Protein AF-A0A419GV78-F1 (afdb_monomer_lite)

Structure (mmCIF, N/CA/C/O backbone):
data_AF-A0A419GV78-F1
#
_entry.id   AF-A0A419GV78-F1
#
loop_
_atom_site.group_PDB
_atom_site.id
_atom_site.type_symbol
_atom_site.label_atom_id
_atom_site.label_alt_id
_atom_site.label_comp_id
_atom_site.label_asym_id
_atom_site.label_entity_id
_atom_site.label_seq_id
_atom_site.pdbx_PDB_ins_code
_atom_site.Cartn_x
_atom_site.Cartn_y
_atom_site.Cartn_z
_atom_site.occupancy
_atom_site.B_iso_or_equiv
_atom_site.auth_seq_id
_atom_site.auth_comp_id
_atom_site.auth_asym_id
_atom_site.auth_atom_id
_atom_site.pdbx_PDB_model_num
ATOM 1 N N . MET A 1 1 ? 9.282 15.044 -16.869 1.00 64.38 1 MET A N 1
ATOM 2 C CA . MET A 1 1 ? 9.340 14.319 -15.583 1.00 64.38 1 MET A CA 1
ATOM 3 C C . MET A 1 1 ? 10.735 13.743 -15.468 1.00 64.38 1 MET A C 1
ATOM 5 O O . MET A 1 1 ? 11.090 12.909 -16.293 1.00 64.38 1 MET A O 1
ATOM 9 N N . LEU A 1 2 ? 11.533 14.247 -14.530 1.00 70.94 2 LEU A N 1
ATOM 10 C CA . LEU A 1 2 ? 12.855 13.698 -14.242 1.00 70.94 2 LEU A CA 1
ATOM 11 C C . LEU A 1 2 ? 12.689 12.633 -13.154 1.00 70.94 2 LEU A C 1
ATOM 13 O O . LEU A 1 2 ? 12.043 12.892 -12.138 1.00 70.94 2 LEU A O 1
ATOM 17 N N . ILE A 1 3 ? 13.248 11.445 -13.375 1.00 80.31 3 ILE A N 1
ATOM 18 C CA . ILE A 1 3 ? 13.319 10.396 -12.357 1.00 80.31 3 ILE A CA 1
ATOM 19 C C . ILE A 1 3 ? 14.785 10.219 -12.005 1.00 80.31 3 ILE A C 1
ATOM 21 O O . ILE A 1 3 ? 15.597 9.861 -12.859 1.00 80.31 3 ILE A O 1
ATOM 25 N N . LYS A 1 4 ? 15.118 10.448 -10.740 1.00 88.62 4 LYS A N 1
ATOM 26 C CA . LYS A 1 4 ? 16.429 10.128 -10.188 1.00 88.62 4 LYS A CA 1
ATOM 27 C C . LYS A 1 4 ? 16.302 8.888 -9.315 1.00 88.62 4 LYS A C 1
ATOM 29 O O . LYS A 1 4 ? 15.499 8.852 -8.389 1.00 88.62 4 LYS A O 1
ATOM 34 N N . CYS A 1 5 ? 17.113 7.882 -9.607 1.00 90.62 5 CYS A N 1
ATOM 35 C CA . CYS A 1 5 ? 17.213 6.679 -8.792 1.00 90.62 5 CYS A CA 1
ATOM 36 C C . CYS A 1 5 ? 18.242 6.933 -7.679 1.00 90.62 5 CYS A C 1
ATOM 38 O O . CYS A 1 5 ? 19.433 7.080 -7.953 1.00 90.62 5 CYS A O 1
ATOM 40 N N . ASN A 1 6 ? 17.781 7.053 -6.432 1.00 92.06 6 ASN A N 1
ATOM 41 C CA . ASN A 1 6 ? 18.639 7.127 -5.255 1.00 92.06 6 ASN A CA 1
ATOM 42 C C . ASN A 1 6 ? 18.850 5.718 -4.687 1.00 92.06 6 ASN A C 1
ATOM 44 O O . ASN A 1 6 ? 18.042 5.222 -3.900 1.00 92.06 6 ASN A O 1
ATOM 48 N N . SER A 1 7 ? 19.946 5.077 -5.088 1.00 91.31 7 SER A N 1
ATOM 49 C CA . SER A 1 7 ? 20.278 3.715 -4.659 1.00 91.31 7 SER A CA 1
ATOM 50 C C . SER A 1 7 ? 20.664 3.607 -3.183 1.00 91.31 7 SER A C 1
ATOM 52 O O . SER A 1 7 ? 20.438 2.559 -2.591 1.00 91.31 7 SER A O 1
ATOM 54 N N . GLU A 1 8 ? 21.187 4.673 -2.568 1.00 94.12 8 GLU A N 1
ATOM 55 C CA . GLU A 1 8 ? 21.567 4.675 -1.147 1.00 94.12 8 GLU A CA 1
ATOM 56 C C . GLU A 1 8 ? 20.341 4.490 -0.245 1.00 94.12 8 GLU A C 1
ATOM 58 O O . GLU A 1 8 ? 20.359 3.702 0.695 1.00 94.12 8 GLU A O 1
ATOM 63 N N . GLN A 1 9 ? 19.243 5.174 -0.574 1.00 93.31 9 GLN A N 1
ATOM 64 C CA . GLN A 1 9 ? 17.987 5.102 0.181 1.00 93.31 9 GLN A CA 1
ATOM 65 C C . GLN A 1 9 ? 16.951 4.165 -0.458 1.00 93.31 9 GLN A C 1
ATOM 67 O O . GLN A 1 9 ? 15.866 3.982 0.091 1.00 93.31 9 GLN A O 1
ATOM 72 N N . SER A 1 10 ? 17.272 3.569 -1.611 1.00 96.38 10 SER A N 1
ATOM 73 C CA . SER A 1 10 ? 16.363 2.743 -2.417 1.00 96.38 10 SER A CA 1
ATOM 74 C C . SER A 1 10 ? 15.053 3.460 -2.794 1.00 96.38 10 SER A C 1
ATOM 76 O O . SER A 1 10 ? 13.954 2.921 -2.621 1.00 96.38 10 SER A O 1
ATOM 78 N N . LEU A 1 11 ? 15.170 4.697 -3.293 1.00 95.81 11 LEU A N 1
ATOM 79 C CA . LEU A 1 11 ? 14.047 5.583 -3.624 1.00 95.81 11 LEU A CA 1
ATOM 80 C C . LEU A 1 11 ? 14.082 6.054 -5.081 1.00 95.81 11 LEU A C 1
ATOM 82 O O . LEU A 1 11 ? 15.101 6.535 -5.575 1.00 95.81 11 LEU A O 1
ATOM 86 N N . TYR A 1 12 ? 12.928 6.013 -5.743 1.00 94.00 12 TYR A N 1
ATOM 87 C CA . TYR A 1 12 ? 12.660 6.803 -6.938 1.00 94.00 12 TYR A CA 1
ATOM 88 C C . TYR A 1 12 ? 12.307 8.222 -6.502 1.00 94.00 12 TYR A C 1
ATOM 90 O O . TYR A 1 12 ? 11.283 8.425 -5.848 1.00 94.00 12 TYR A O 1
ATOM 98 N N . CYS A 1 13 ? 13.135 9.194 -6.867 1.00 92.81 13 CYS A N 1
ATOM 99 C CA . CYS A 1 13 ? 12.864 10.612 -6.670 1.00 92.81 13 CYS A CA 1
ATOM 100 C C . CYS A 1 13 ? 12.291 11.179 -7.969 1.00 92.81 13 CYS A C 1
ATOM 102 O O . CYS A 1 13 ? 12.979 11.223 -8.991 1.00 92.81 13 CYS A O 1
ATOM 104 N N . VAL A 1 14 ? 11.024 11.574 -7.934 1.00 88.12 14 VAL A N 1
ATOM 105 C CA . VAL A 1 14 ? 10.272 12.037 -9.101 1.00 88.12 14 VAL A CA 1
ATOM 106 C C . VAL A 1 14 ? 10.001 13.518 -8.936 1.00 88.12 14 VAL A C 1
ATOM 108 O O . VAL A 1 14 ? 9.308 13.922 -8.002 1.00 88.12 14 VAL A O 1
ATOM 111 N N . GLU A 1 15 ? 10.542 14.318 -9.845 1.00 86.38 15 GLU A N 1
ATOM 112 C CA . GLU A 1 15 ? 10.365 15.767 -9.841 1.00 86.38 15 GLU A CA 1
ATOM 113 C C . GLU A 1 15 ? 9.278 16.183 -10.837 1.00 86.38 15 GLU A C 1
ATOM 115 O O . GLU A 1 15 ? 9.248 15.751 -12.000 1.00 86.38 15 GLU A O 1
ATOM 120 N N . HIS A 1 16 ? 8.382 17.045 -10.362 1.00 82.69 16 HIS A N 1
ATOM 121 C CA . HIS A 1 16 ? 7.299 17.642 -11.129 1.00 82.69 16 HIS A CA 1
ATOM 122 C C . HIS A 1 16 ? 7.458 19.162 -11.171 1.00 82.69 16 HIS A C 1
ATOM 124 O O . HIS A 1 16 ? 7.680 19.779 -10.134 1.00 82.69 16 HIS A O 1
ATOM 130 N N . GLY A 1 17 ? 7.265 19.762 -12.349 1.00 76.88 17 GLY A N 1
ATOM 131 C CA . GLY A 1 17 ? 7.344 21.213 -12.555 1.00 76.88 17 GLY A CA 1
ATOM 132 C C . GLY A 1 17 ? 8.769 21.749 -12.735 1.00 76.88 17 GLY A C 1
ATOM 133 O O . GLY A 1 17 ? 9.735 20.992 -12.736 1.00 76.88 17 GLY A O 1
ATOM 134 N N . GLU A 1 18 ? 8.882 23.069 -12.900 1.00 73.62 18 GLU A N 1
ATOM 135 C CA . GLU A 1 18 ? 10.149 23.802 -13.030 1.00 73.62 18 GLU A CA 1
ATOM 136 C C . GLU A 1 18 ? 10.159 25.036 -12.107 1.00 73.62 18 GLU A C 1
ATOM 138 O O . GLU A 1 18 ? 9.116 25.608 -11.772 1.00 73.62 18 GLU A O 1
ATOM 143 N N . GLY A 1 19 ? 11.351 25.470 -11.687 1.00 70.81 19 GLY A N 1
ATOM 144 C CA . GLY A 1 19 ? 11.528 26.683 -10.883 1.00 70.81 19 GLY A CA 1
ATOM 145 C C . GLY A 1 19 ? 10.849 26.622 -9.507 1.00 70.81 19 GLY A C 1
ATOM 146 O O . GLY A 1 19 ? 10.876 25.604 -8.823 1.00 70.81 19 GLY A O 1
ATOM 147 N N . ARG A 1 20 ? 10.235 27.731 -9.070 1.00 70.81 20 ARG A N 1
ATOM 148 C CA . ARG A 1 20 ? 9.633 27.865 -7.722 1.00 70.81 20 ARG A CA 1
ATOM 149 C C . ARG A 1 20 ? 8.386 27.000 -7.481 1.00 70.81 20 ARG A C 1
ATOM 151 O O . ARG A 1 20 ? 7.893 26.981 -6.359 1.00 70.81 20 ARG A O 1
ATOM 158 N N . GLN A 1 21 ? 7.861 26.335 -8.509 1.00 73.31 21 GLN A N 1
ATOM 159 C CA . GLN A 1 21 ? 6.700 25.441 -8.407 1.00 73.31 21 GLN A CA 1
ATOM 160 C C . GLN A 1 21 ? 7.093 23.962 -8.479 1.00 73.31 21 GLN A C 1
ATOM 162 O O . GLN A 1 21 ? 6.215 23.101 -8.515 1.00 73.31 21 GLN A O 1
ATOM 167 N N . ALA A 1 22 ? 8.395 23.662 -8.508 1.00 77.44 22 ALA A N 1
ATOM 168 C CA . ALA A 1 22 ? 8.857 22.290 -8.514 1.00 77.44 22 ALA A CA 1
ATOM 169 C C . ALA A 1 22 ? 8.512 21.600 -7.185 1.00 77.44 22 ALA A C 1
ATOM 171 O O . ALA A 1 22 ? 8.794 22.125 -6.106 1.00 77.44 22 ALA A O 1
ATOM 172 N N . TYR A 1 23 ? 7.920 20.412 -7.265 1.00 78.25 23 TYR A N 1
ATOM 173 C CA . TYR A 1 23 ? 7.711 19.537 -6.116 1.00 78.25 23 TYR A CA 1
ATOM 174 C C . TYR A 1 23 ? 8.207 18.129 -6.432 1.00 78.25 23 TYR A C 1
ATOM 176 O O . TYR A 1 23 ? 8.075 17.629 -7.550 1.00 78.25 23 TYR A O 1
ATOM 184 N N . GLY A 1 24 ? 8.809 17.498 -5.429 1.00 84.06 24 GLY A N 1
ATOM 185 C CA . GLY A 1 24 ? 9.327 16.140 -5.515 1.00 84.06 24 GLY A CA 1
ATOM 186 C C . GLY A 1 24 ? 8.417 15.154 -4.794 1.00 84.06 24 GLY A C 1
ATOM 187 O O . GLY A 1 24 ? 7.819 15.480 -3.769 1.00 84.06 24 GLY A O 1
ATOM 188 N N . SER A 1 25 ? 8.340 13.933 -5.307 1.00 87.44 25 SER A N 1
ATOM 189 C CA . SER A 1 25 ? 7.822 12.786 -4.563 1.00 87.44 25 SER A CA 1
ATOM 190 C C . SER A 1 25 ? 8.874 11.686 -4.505 1.00 87.44 25 SER A C 1
ATOM 192 O O . SER A 1 25 ? 9.677 11.534 -5.427 1.00 87.44 25 SER A O 1
ATOM 194 N N . CYS A 1 26 ? 8.876 10.930 -3.409 1.00 92.94 26 CYS A N 1
ATOM 195 C CA . CYS A 1 26 ? 9.773 9.799 -3.218 1.00 92.94 26 CYS A CA 1
ATOM 196 C C . CYS A 1 26 ? 8.955 8.514 -3.123 1.00 92.94 26 CYS A C 1
ATOM 198 O O . CYS A 1 26 ? 7.978 8.451 -2.374 1.00 92.94 26 CYS A O 1
ATOM 200 N N . LEU A 1 27 ? 9.367 7.485 -3.859 1.00 94.19 27 LEU A N 1
ATOM 201 C CA . LEU A 1 27 ? 8.719 6.179 -3.858 1.00 94.19 27 LEU A CA 1
ATOM 202 C C . LEU A 1 27 ? 9.764 5.079 -3.673 1.00 94.19 27 LEU A C 1
ATOM 204 O O . LEU A 1 27 ? 10.688 4.968 -4.471 1.00 94.19 27 LEU A O 1
ATOM 208 N N . GLY A 1 28 ? 9.613 4.248 -2.641 1.00 96.75 28 GLY A N 1
ATOM 209 C CA . GLY A 1 28 ? 10.527 3.129 -2.403 1.00 96.75 28 GLY A CA 1
ATOM 210 C C . GLY A 1 28 ? 10.500 2.106 -3.533 1.00 96.75 28 GLY A C 1
ATOM 211 O O . GLY A 1 28 ? 9.418 1.720 -3.979 1.00 96.75 28 GLY A O 1
ATOM 212 N N . TYR A 1 29 ? 11.677 1.641 -3.957 1.00 97.00 29 TYR A N 1
ATOM 213 C CA . TYR A 1 29 ? 11.826 0.668 -5.044 1.00 97.00 29 TYR A CA 1
ATOM 214 C C . TYR A 1 29 ? 10.990 -0.594 -4.801 1.00 97.00 29 TYR A C 1
ATOM 216 O O . TYR A 1 29 ? 10.147 -0.971 -5.615 1.00 97.00 29 TYR A O 1
ATOM 224 N N . GLU A 1 30 ? 11.162 -1.189 -3.622 1.00 96.81 30 GLU A N 1
ATOM 225 C CA . GLU A 1 30 ? 10.448 -2.394 -3.198 1.00 96.81 30 GLU A CA 1
ATOM 226 C C . GLU A 1 30 ? 8.937 -2.185 -3.104 1.00 96.81 30 GLU A C 1
ATOM 228 O O . GLU A 1 30 ? 8.153 -3.057 -3.477 1.00 96.81 30 GLU A O 1
ATOM 233 N N . TYR A 1 31 ? 8.508 -1.024 -2.607 1.00 95.44 31 TYR A N 1
ATOM 234 C CA . TYR A 1 31 ? 7.087 -0.717 -2.499 1.00 95.44 31 TYR A CA 1
ATOM 235 C C . TYR A 1 31 ? 6.455 -0.546 -3.887 1.00 95.44 31 TYR A C 1
ATOM 237 O O . TYR A 1 31 ? 5.402 -1.128 -4.140 1.00 95.44 31 TYR A O 1
ATOM 245 N N . ALA A 1 32 ? 7.120 0.160 -4.809 1.00 97.00 32 ALA A N 1
ATOM 246 C CA . ALA A 1 32 ? 6.674 0.294 -6.196 1.00 97.00 32 ALA A CA 1
ATOM 247 C C . ALA A 1 32 ? 6.517 -1.078 -6.868 1.00 97.00 32 ALA A C 1
ATOM 249 O O . ALA A 1 32 ? 5.456 -1.379 -7.416 1.00 97.00 32 ALA A O 1
ATOM 250 N N . PHE A 1 33 ? 7.530 -1.940 -6.757 1.00 97.94 33 PHE A N 1
ATOM 251 C CA . PHE A 1 33 ? 7.498 -3.285 -7.326 1.00 97.94 33 PHE A CA 1
ATOM 252 C C . PHE A 1 33 ? 6.369 -4.143 -6.743 1.00 97.94 33 PHE A C 1
ATOM 254 O O . PHE A 1 33 ? 5.572 -4.711 -7.492 1.00 97.94 33 PHE A O 1
ATOM 261 N N . LYS A 1 34 ? 6.250 -4.209 -5.408 1.00 97.31 34 LYS A N 1
ATOM 262 C CA . LYS A 1 34 ? 5.194 -4.982 -4.727 1.00 97.31 34 LYS A CA 1
ATOM 263 C C . LYS A 1 34 ? 3.803 -4.502 -5.128 1.00 97.31 34 LYS A C 1
ATOM 265 O O . LYS A 1 34 ? 2.933 -5.325 -5.418 1.00 97.31 34 LYS A O 1
ATOM 270 N N . ARG A 1 35 ? 3.615 -3.183 -5.199 1.00 97.50 35 ARG A N 1
ATOM 271 C CA . ARG A 1 35 ? 2.360 -2.553 -5.608 1.00 97.50 35 ARG A CA 1
ATOM 272 C C . ARG A 1 35 ? 2.003 -2.875 -7.057 1.00 97.50 35 ARG A C 1
ATOM 274 O O . ARG A 1 35 ? 0.904 -3.365 -7.306 1.00 97.50 35 ARG A O 1
ATOM 281 N N . ALA A 1 36 ? 2.925 -2.670 -8.000 1.00 98.12 36 ALA A N 1
ATOM 282 C CA . ALA A 1 36 ? 2.704 -3.017 -9.405 1.00 98.12 36 ALA A CA 1
ATOM 283 C C . ALA A 1 36 ? 2.427 -4.513 -9.580 1.00 98.12 36 ALA A C 1
ATOM 285 O O . ALA A 1 36 ? 1.477 -4.882 -10.262 1.00 98.12 36 ALA A O 1
ATOM 286 N N . ARG A 1 37 ? 3.181 -5.388 -8.910 1.00 98.38 37 ARG A N 1
ATOM 287 C CA . ARG A 1 37 ? 2.943 -6.834 -8.958 1.00 98.38 37 ARG A CA 1
ATOM 288 C C . ARG A 1 37 ? 1.532 -7.202 -8.504 1.00 98.38 37 ARG A C 1
ATOM 290 O O . ARG A 1 37 ? 0.876 -7.983 -9.188 1.00 98.38 37 ARG A O 1
ATOM 297 N N . ALA A 1 38 ? 1.056 -6.641 -7.394 1.00 97.94 38 ALA A N 1
ATOM 298 C CA . ALA A 1 38 ? -0.288 -6.918 -6.896 1.00 97.94 38 ALA A CA 1
ATOM 299 C C . ALA A 1 38 ? -1.379 -6.431 -7.869 1.00 97.94 38 ALA A C 1
ATOM 301 O O . ALA A 1 38 ? -2.348 -7.149 -8.121 1.00 97.94 38 ALA A O 1
ATOM 302 N N . VAL A 1 39 ? -1.199 -5.250 -8.471 1.00 98.31 39 VAL A N 1
ATOM 303 C CA . VAL A 1 39 ? -2.119 -4.715 -9.490 1.00 98.31 39 VAL A CA 1
ATOM 304 C C . VAL A 1 39 ? -2.103 -5.567 -10.761 1.00 98.31 39 VAL A C 1
ATOM 306 O O . VAL A 1 39 ? -3.170 -5.888 -11.282 1.00 98.31 39 VAL A O 1
ATOM 309 N N . ALA A 1 40 ? -0.927 -5.985 -11.235 1.00 98.12 40 ALA A N 1
ATOM 310 C CA . ALA A 1 40 ? -0.788 -6.851 -12.404 1.00 98.12 40 ALA A CA 1
ATOM 311 C C . ALA A 1 40 ? -1.481 -8.202 -12.190 1.00 98.12 40 ALA A C 1
ATOM 313 O O . ALA A 1 40 ? -2.264 -8.629 -13.035 1.00 98.12 40 ALA A O 1
ATOM 314 N N . GLN A 1 41 ? -1.270 -8.835 -11.032 1.00 98.12 41 GLN A N 1
ATOM 315 C CA . GLN A 1 41 ? -1.936 -10.090 -10.672 1.00 98.12 41 GLN A CA 1
ATOM 316 C C . GLN A 1 41 ? -3.459 -9.935 -10.634 1.00 98.12 41 GLN A C 1
ATOM 318 O O . GLN A 1 41 ? -4.173 -10.754 -11.206 1.00 98.12 41 GLN A O 1
ATOM 323 N N . TRP A 1 42 ? -3.956 -8.868 -10.005 1.00 97.94 42 TRP A N 1
ATOM 324 C CA . TRP A 1 42 ? -5.387 -8.572 -9.952 1.00 97.94 42 TRP A CA 1
ATOM 325 C C . TRP A 1 42 ? -5.994 -8.342 -11.346 1.00 97.94 42 TRP A C 1
ATOM 327 O O . TRP A 1 42 ? -7.094 -8.815 -11.624 1.00 97.94 42 TRP A O 1
ATOM 337 N N . ALA A 1 43 ? -5.274 -7.651 -12.232 1.00 96.88 43 ALA A N 1
ATOM 338 C CA . ALA A 1 43 ? -5.742 -7.313 -13.574 1.00 96.88 43 ALA A CA 1
ATOM 339 C C . ALA A 1 43 ? -5.430 -8.388 -14.641 1.00 96.88 43 ALA A C 1
ATOM 341 O O . ALA A 1 43 ? -5.699 -8.172 -15.827 1.00 96.88 43 ALA A O 1
ATOM 342 N N . GLY A 1 44 ? -4.844 -9.527 -14.244 1.00 96.19 44 GLY A N 1
ATOM 343 C CA . GLY A 1 44 ? -4.460 -10.619 -15.145 1.00 96.19 44 GLY A CA 1
ATOM 344 C C . GLY A 1 44 ? -3.372 -10.240 -16.157 1.00 96.19 44 GLY A C 1
ATOM 345 O O . GLY A 1 44 ? -3.418 -10.688 -17.299 1.00 96.19 44 GLY A O 1
ATOM 346 N N . GLN A 1 45 ? -2.438 -9.368 -15.777 1.00 96.06 45 GLN A N 1
ATOM 347 C CA . GLN A 1 45 ? -1.292 -8.955 -16.592 1.00 96.06 45 GLN A CA 1
ATOM 348 C C . GLN A 1 45 ? -0.011 -9.693 -16.182 1.00 96.06 45 GLN A C 1
ATOM 350 O O . GLN A 1 45 ? 0.078 -10.192 -15.055 1.00 96.06 45 GLN A O 1
ATOM 355 N N . PRO A 1 46 ? 1.010 -9.731 -17.060 1.00 97.12 46 PRO A N 1
ATOM 356 C CA . PRO A 1 46 ? 2.355 -10.132 -16.669 1.00 97.12 46 PRO A CA 1
ATOM 357 C C . PRO A 1 46 ? 2.839 -9.335 -15.453 1.00 97.12 46 PRO A C 1
ATOM 359 O O . PRO A 1 46 ? 2.645 -8.122 -15.366 1.00 97.12 46 PRO A O 1
ATOM 362 N N . VAL A 1 47 ? 3.452 -10.031 -14.496 1.00 96.62 47 VAL A N 1
ATOM 363 C CA . VAL A 1 47 ? 4.064 -9.388 -13.327 1.00 96.62 47 VAL A CA 1
ATOM 364 C C . VAL A 1 47 ? 5.294 -8.576 -13.754 1.00 96.62 47 VAL A C 1
ATOM 366 O O . VAL A 1 47 ? 5.976 -8.995 -14.691 1.00 96.62 47 VAL A O 1
ATOM 369 N N . PRO A 1 48 ? 5.600 -7.451 -13.078 1.00 96.75 48 PRO A N 1
ATOM 370 C CA . PRO A 1 48 ? 6.784 -6.656 -13.386 1.00 96.75 48 PRO A CA 1
ATOM 371 C C . PRO A 1 48 ? 8.062 -7.470 -13.176 1.00 96.75 48 PRO A C 1
ATOM 373 O O . PRO A 1 48 ? 8.104 -8.402 -12.361 1.00 96.75 48 PRO A O 1
ATOM 376 N N . ASN A 1 49 ? 9.119 -7.105 -13.891 1.00 97.00 49 ASN A N 1
ATOM 377 C CA . ASN A 1 49 ? 10.397 -7.791 -13.833 1.00 97.00 49 ASN A CA 1
ATOM 378 C C . ASN A 1 49 ? 11.184 -7.377 -12.582 1.00 97.00 49 ASN A C 1
ATOM 380 O O . ASN A 1 49 ? 11.618 -6.235 -12.440 1.00 97.00 49 ASN A O 1
ATOM 384 N N . ALA A 1 50 ? 11.432 -8.335 -11.687 1.00 97.00 50 ALA A N 1
ATOM 385 C CA . ALA A 1 50 ? 12.173 -8.098 -10.448 1.00 97.00 50 ALA A CA 1
ATOM 386 C C . ALA A 1 50 ? 13.619 -7.613 -10.676 1.00 97.00 50 ALA A C 1
ATOM 388 O O . ALA A 1 50 ? 14.179 -6.942 -9.815 1.00 97.00 50 ALA A O 1
ATOM 389 N N . ASN A 1 51 ? 14.217 -7.895 -11.838 1.00 97.44 51 ASN A N 1
ATOM 390 C CA . ASN A 1 51 ? 15.570 -7.436 -12.164 1.00 97.44 51 ASN A CA 1
ATOM 391 C C . ASN A 1 51 ? 15.637 -5.933 -12.485 1.00 97.44 51 ASN A C 1
ATOM 393 O O . ASN A 1 51 ? 16.731 -5.386 -12.575 1.00 97.44 51 ASN A O 1
ATOM 397 N N . LEU A 1 52 ? 14.490 -5.270 -12.674 1.00 96.44 52 LEU A N 1
ATOM 398 C CA . LEU A 1 52 ? 14.409 -3.835 -12.969 1.00 96.44 52 LEU A CA 1
ATOM 399 C C . LEU A 1 52 ? 14.157 -2.979 -11.715 1.00 96.44 52 LEU A C 1
ATOM 401 O O . LEU A 1 52 ? 14.023 -1.757 -11.804 1.00 96.44 52 LEU A O 1
ATOM 405 N N . ILE A 1 53 ? 14.084 -3.590 -10.528 1.00 96.50 53 ILE A N 1
ATOM 406 C CA . ILE A 1 53 ? 13.894 -2.859 -9.270 1.00 96.50 53 ILE A CA 1
ATOM 407 C C . ILE A 1 53 ? 15.031 -1.844 -9.090 1.00 96.50 53 ILE A C 1
ATOM 409 O O . ILE A 1 53 ? 16.210 -2.177 -9.175 1.00 96.50 53 ILE A O 1
ATOM 413 N N . GLY A 1 54 ? 14.667 -0.588 -8.832 1.00 9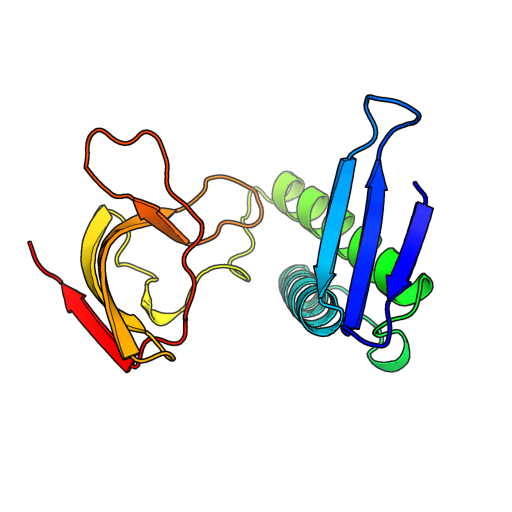4.75 54 GLY A N 1
ATOM 414 C CA . GLY A 1 54 ? 15.619 0.503 -8.636 1.00 94.75 54 GLY A CA 1
ATOM 415 C C . GLY A 1 54 ? 16.217 1.101 -9.907 1.00 94.75 54 GLY A C 1
ATOM 416 O O . GLY A 1 54 ? 17.083 1.968 -9.801 1.00 94.75 54 GLY A O 1
ATOM 417 N N . THR A 1 55 ? 15.745 0.697 -11.092 1.00 95.50 55 THR A N 1
ATOM 418 C CA . THR A 1 55 ? 16.133 1.314 -12.369 1.00 95.50 55 THR A CA 1
ATOM 419 C C . THR A 1 55 ? 15.023 2.219 -12.924 1.00 95.50 55 THR A C 1
ATOM 421 O O . THR A 1 55 ? 13.849 2.052 -12.558 1.00 95.50 55 THR A O 1
ATOM 424 N N . PRO A 1 56 ? 15.351 3.177 -13.815 1.00 94.12 56 PRO A N 1
ATOM 425 C CA . PRO A 1 56 ? 14.349 3.977 -14.519 1.00 94.12 56 PRO A CA 1
ATOM 426 C C . PRO A 1 56 ? 13.324 3.123 -15.276 1.00 94.12 56 PRO A C 1
ATOM 428 O O . PRO A 1 56 ? 12.135 3.435 -15.253 1.00 94.12 56 PRO A O 1
ATOM 431 N N . GLU A 1 57 ? 13.762 2.024 -15.891 1.00 95.44 57 GLU A N 1
ATOM 432 C CA . GLU A 1 57 ? 12.906 1.078 -16.615 1.00 95.44 57 GLU A CA 1
ATOM 433 C C . GLU A 1 57 ? 11.919 0.392 -15.666 1.00 95.44 57 GLU A C 1
ATOM 435 O O . GLU A 1 57 ? 10.740 0.288 -15.991 1.00 95.44 57 GLU A O 1
ATOM 440 N N . GLY A 1 58 ? 12.346 0.003 -14.459 1.00 95.69 58 GLY A N 1
ATOM 441 C CA . GLY A 1 58 ? 11.432 -0.544 -13.452 1.00 95.69 58 GLY A CA 1
ATOM 442 C C . GLY A 1 58 ? 10.378 0.462 -12.993 1.00 95.69 58 GLY A C 1
ATOM 443 O O . GLY A 1 58 ? 9.219 0.100 -12.780 1.00 95.69 58 GLY A O 1
ATOM 444 N N . TYR A 1 59 ? 10.736 1.748 -12.897 1.00 95.56 59 TYR A N 1
ATOM 445 C CA . TYR A 1 59 ? 9.755 2.796 -12.608 1.00 95.56 59 TYR A CA 1
ATOM 446 C C . TYR A 1 59 ? 8.769 3.001 -13.768 1.00 95.56 59 TYR A C 1
ATOM 448 O O . TYR A 1 59 ? 7.574 3.186 -13.530 1.00 95.56 59 TYR A O 1
ATOM 456 N N . GLN A 1 60 ? 9.233 2.927 -15.018 1.00 95.25 60 GLN A N 1
ATOM 457 C CA . GLN A 1 60 ? 8.358 2.967 -16.195 1.00 95.25 60 GLN A CA 1
ATOM 458 C C . GLN A 1 60 ? 7.401 1.769 -16.225 1.00 95.25 60 GLN A C 1
ATOM 460 O O . GLN A 1 60 ? 6.209 1.949 -16.475 1.00 95.25 60 GLN A O 1
ATOM 465 N N . GLU A 1 61 ? 7.886 0.566 -15.905 1.00 96.44 61 GLU A N 1
ATOM 466 C CA . GLU A 1 61 ? 7.064 -0.644 -15.802 1.00 96.44 61 GLU A CA 1
ATOM 467 C C . GLU A 1 61 ? 5.983 -0.486 -14.720 1.00 96.44 61 GLU A C 1
ATOM 469 O O . GLU A 1 61 ? 4.802 -0.751 -14.964 1.00 96.44 61 GLU A O 1
ATOM 474 N N . TYR A 1 62 ? 6.360 0.048 -13.552 1.00 97.19 62 TYR A N 1
ATOM 475 C CA . TYR A 1 62 ? 5.421 0.426 -12.496 1.00 97.19 62 TYR A CA 1
ATOM 476 C C . TYR A 1 62 ? 4.350 1.392 -13.018 1.00 97.19 62 TYR A C 1
ATOM 478 O O . TYR A 1 62 ? 3.158 1.130 -12.852 1.00 97.19 62 TYR A O 1
ATOM 486 N N . GLN A 1 63 ? 4.737 2.484 -13.684 1.00 96.50 63 GLN A N 1
ATOM 487 C CA . GLN A 1 63 ? 3.780 3.459 -14.215 1.00 96.50 63 GLN A CA 1
ATOM 488 C C . GLN A 1 63 ? 2.820 2.838 -15.236 1.00 96.50 63 GLN A C 1
ATOM 490 O O . GLN A 1 63 ? 1.615 3.084 -15.160 1.00 96.50 63 GLN A O 1
ATOM 495 N N . ALA A 1 64 ? 3.331 2.011 -16.149 1.00 97.50 64 ALA A N 1
ATOM 496 C CA . ALA A 1 64 ? 2.531 1.336 -17.165 1.00 97.50 64 ALA A CA 1
ATOM 497 C C . ALA A 1 64 ? 1.486 0.398 -16.539 1.00 97.50 64 ALA A C 1
ATOM 499 O O . ALA A 1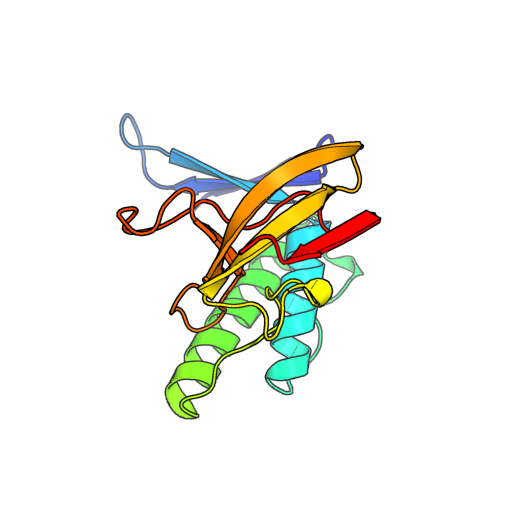 64 ? 0.306 0.457 -16.892 1.00 97.50 64 ALA A O 1
ATOM 500 N N . ILE A 1 65 ? 1.886 -0.412 -15.554 1.00 98.25 65 ILE A N 1
ATOM 501 C CA . ILE A 1 65 ? 0.976 -1.320 -14.843 1.00 98.25 65 ILE A CA 1
ATOM 502 C C . ILE A 1 65 ? -0.081 -0.541 -14.057 1.00 98.25 65 ILE A C 1
ATOM 504 O O . ILE A 1 65 ? -1.256 -0.909 -14.072 1.00 98.25 65 ILE A O 1
ATOM 508 N N . MET A 1 66 ? 0.302 0.550 -13.392 1.00 98.00 66 MET A N 1
ATOM 509 C CA . MET A 1 66 ? -0.636 1.385 -12.639 1.00 98.00 66 MET A CA 1
ATOM 510 C C . MET A 1 66 ? -1.661 2.067 -13.556 1.00 98.00 66 MET A C 1
ATOM 512 O O . MET A 1 66 ? -2.851 2.083 -13.235 1.00 98.00 66 MET A O 1
ATOM 516 N N . ALA A 1 67 ? -1.224 2.573 -14.713 1.00 97.75 67 ALA A N 1
ATOM 517 C CA . ALA A 1 67 ? -2.109 3.144 -15.726 1.00 97.75 67 ALA A CA 1
ATOM 518 C C . ALA A 1 67 ? -3.080 2.091 -16.286 1.00 97.75 67 ALA A C 1
ATOM 520 O O . ALA A 1 67 ? -4.285 2.342 -16.377 1.00 97.75 67 ALA A O 1
ATOM 521 N N . TYR A 1 68 ? -2.582 0.888 -16.590 1.00 97.94 68 TYR A N 1
ATOM 522 C CA . TYR A 1 68 ? -3.426 -0.225 -17.020 1.00 97.94 68 TYR A CA 1
ATOM 523 C C . TYR A 1 68 ? -4.439 -0.621 -15.940 1.00 97.94 68 TYR A C 1
ATOM 525 O O . TYR A 1 68 ? -5.624 -0.761 -16.232 1.00 97.94 68 TYR A O 1
ATOM 533 N N . GLY A 1 69 ? -4.002 -0.759 -14.685 1.00 97.88 69 GLY A N 1
ATOM 534 C CA . GLY A 1 69 ? -4.863 -1.104 -13.553 1.00 97.88 69 GLY A CA 1
ATOM 535 C C . GLY A 1 69 ? -6.007 -0.109 -13.365 1.00 97.88 69 GLY A C 1
ATOM 536 O O . GLY A 1 69 ? -7.153 -0.517 -13.177 1.00 97.88 69 GLY A O 1
ATOM 537 N N . GLN A 1 70 ? -5.728 1.190 -13.502 1.00 97.81 70 GLN A N 1
ATOM 538 C CA . GLN A 1 70 ? -6.754 2.231 -13.474 1.00 97.81 70 GLN A CA 1
ATOM 539 C C . GLN A 1 70 ? -7.756 2.093 -14.631 1.00 97.81 70 GLN A C 1
ATOM 541 O O . GLN A 1 70 ? -8.966 2.159 -14.405 1.00 97.81 70 GLN A O 1
ATOM 546 N N . ALA A 1 71 ? -7.276 1.883 -15.861 1.00 97.69 71 ALA A N 1
ATOM 547 C CA . ALA A 1 71 ? -8.139 1.694 -17.026 1.00 97.69 71 ALA A CA 1
ATOM 548 C C . ALA A 1 71 ? -9.006 0.427 -16.896 1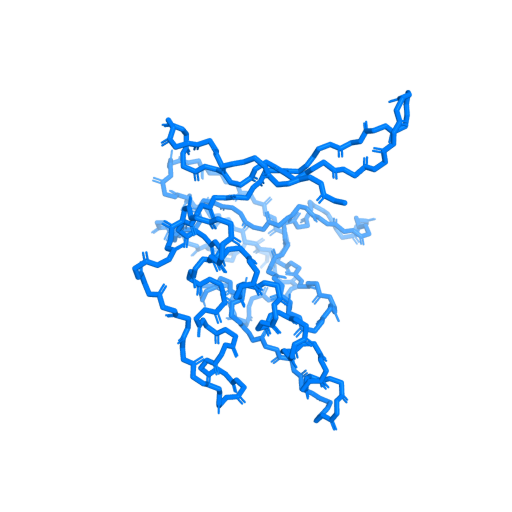.00 97.69 71 ALA A C 1
ATOM 550 O O . ALA A 1 71 ? -10.208 0.459 -17.157 1.00 97.69 71 ALA A O 1
ATOM 551 N N . PHE A 1 72 ? -8.418 -0.673 -16.421 1.00 97.62 72 PHE A N 1
ATOM 552 C CA . PHE A 1 72 ? -9.100 -1.935 -16.140 1.00 97.62 72 PHE A CA 1
ATOM 553 C C . PHE A 1 72 ? -10.198 -1.763 -15.085 1.00 97.62 72 PHE A C 1
ATOM 555 O O . PHE A 1 72 ? -11.316 -2.245 -15.279 1.00 97.62 72 PHE A O 1
ATOM 562 N N . ALA A 1 73 ? -9.892 -1.058 -13.990 1.00 97.44 73 ALA A N 1
ATOM 563 C CA . ALA A 1 73 ? -10.830 -0.757 -12.912 1.00 97.44 73 ALA A CA 1
ATOM 564 C C . ALA A 1 73 ? -12.054 0.007 -13.426 1.00 97.44 73 ALA A C 1
ATOM 566 O O . ALA A 1 73 ? -13.190 -0.367 -13.130 1.00 97.44 73 ALA A O 1
ATOM 567 N N . LEU A 1 74 ? -11.816 1.040 -14.240 1.00 96.56 74 LEU A N 1
ATOM 568 C CA . LEU A 1 74 ? -12.869 1.841 -14.854 1.00 96.56 74 LEU A CA 1
ATOM 569 C C . LEU A 1 74 ? -13.726 1.003 -15.812 1.00 96.56 74 LEU A C 1
ATOM 571 O O . LEU A 1 74 ? -14.948 1.010 -15.700 1.00 96.56 74 LEU A O 1
ATOM 575 N N . ALA A 1 75 ? -13.094 0.241 -16.709 1.00 97.00 75 ALA A N 1
ATOM 576 C CA . ALA A 1 75 ? -13.791 -0.557 -17.717 1.00 97.00 75 ALA A CA 1
ATOM 577 C C . ALA A 1 75 ? -14.667 -1.667 -17.113 1.00 97.00 75 ALA A C 1
ATOM 579 O O . ALA A 1 75 ? -15.715 -1.996 -17.664 1.00 97.00 75 ALA A O 1
ATOM 580 N N . ARG A 1 76 ? -14.248 -2.255 -15.986 1.00 95.00 76 ARG A N 1
ATOM 581 C CA . ARG A 1 76 ? -14.978 -3.343 -15.314 1.00 95.00 76 ARG A CA 1
ATOM 582 C C . ARG A 1 76 ? -15.826 -2.889 -14.130 1.00 95.00 76 ARG A C 1
ATOM 584 O O . ARG A 1 76 ? -16.483 -3.728 -13.521 1.00 95.00 76 ARG A O 1
ATOM 591 N N . ASN A 1 77 ? -15.808 -1.600 -13.792 1.00 94.81 77 ASN A N 1
ATOM 592 C CA . ASN A 1 77 ? -16.407 -1.065 -12.568 1.00 94.81 77 ASN A CA 1
ATOM 593 C C . ASN A 1 77 ? -15.976 -1.852 -11.308 1.00 94.81 77 ASN A C 1
ATOM 595 O O . ASN A 1 77 ? -16.785 -2.206 -10.450 1.00 94.81 77 ASN A O 1
ATOM 599 N N . GLN A 1 78 ? -14.684 -2.170 -11.224 1.00 95.62 78 GLN A N 1
ATOM 600 C CA . GLN A 1 78 ? -14.081 -2.930 -10.127 1.00 95.62 78 GLN A CA 1
ATOM 601 C C . GLN A 1 78 ? -13.019 -2.094 -9.415 1.00 95.62 78 GLN A C 1
ATOM 603 O O . GLN A 1 78 ? -12.477 -1.145 -9.974 1.00 95.62 78 GLN A O 1
ATOM 608 N N . ARG A 1 79 ? -12.700 -2.458 -8.170 1.00 96.00 79 ARG A N 1
ATOM 609 C CA . ARG A 1 79 ? -11.629 -1.828 -7.390 1.00 96.00 79 ARG A CA 1
ATOM 610 C C . ARG A 1 79 ? -10.572 -2.858 -7.030 1.00 96.00 79 ARG A C 1
ATOM 612 O O . ARG A 1 79 ? -10.906 -3.977 -6.647 1.00 96.00 79 ARG A O 1
ATOM 619 N N . CYS A 1 80 ? -9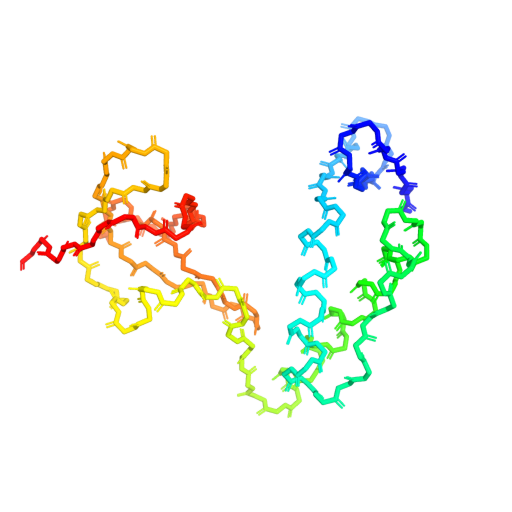.311 -2.463 -7.128 1.00 96.19 80 CYS A N 1
ATOM 620 C CA . CYS A 1 80 ? -8.187 -3.298 -6.738 1.00 96.19 80 CYS A CA 1
ATOM 621 C C . CYS A 1 80 ? -7.980 -3.198 -5.224 1.00 96.19 80 CYS A C 1
ATOM 623 O O . CYS A 1 80 ? -7.760 -2.116 -4.695 1.00 96.19 80 CYS A O 1
ATOM 625 N N . THR A 1 81 ? -8.031 -4.311 -4.499 1.00 95.44 81 THR A N 1
ATOM 626 C CA . THR A 1 81 ? -7.902 -4.315 -3.030 1.00 95.44 81 THR A CA 1
ATOM 627 C C . THR A 1 81 ? -6.453 -4.407 -2.544 1.00 95.44 81 THR A C 1
ATOM 629 O O . THR A 1 81 ? -6.231 -4.651 -1.363 1.00 95.44 81 THR A O 1
ATOM 632 N N . ALA A 1 82 ? -5.464 -4.230 -3.428 1.00 95.25 82 ALA A N 1
ATOM 633 C CA . ALA A 1 82 ? -4.054 -4.482 -3.119 1.00 95.25 82 ALA A CA 1
ATOM 634 C C . ALA A 1 82 ? -3.468 -3.577 -2.016 1.00 95.25 82 ALA A C 1
ATOM 636 O O . ALA A 1 82 ? -2.549 -3.998 -1.324 1.00 95.25 82 ALA A O 1
ATOM 637 N N . GLU A 1 83 ? -4.008 -2.371 -1.815 1.00 95.44 83 GLU A N 1
ATOM 638 C CA . GLU A 1 83 ? -3.568 -1.435 -0.760 1.00 95.44 83 GLU A CA 1
ATOM 639 C C . GLU A 1 83 ? -4.430 -1.506 0.514 1.00 95.44 83 GLU A C 1
ATOM 641 O O . GLU A 1 83 ? -4.264 -0.708 1.441 1.00 95.44 83 GLU A O 1
ATOM 646 N N . LEU A 1 84 ? -5.378 -2.447 0.596 1.00 96.62 84 LEU A N 1
ATOM 647 C CA . LEU A 1 84 ? -6.136 -2.659 1.824 1.00 96.62 84 LEU A CA 1
ATOM 648 C C . LEU A 1 84 ? -5.308 -3.478 2.812 1.00 96.62 84 LEU A C 1
ATOM 650 O O . LEU A 1 84 ? -4.946 -4.620 2.548 1.00 96.62 84 LEU A O 1
ATOM 654 N N . THR A 1 85 ? -5.074 -2.918 3.998 1.00 96.50 85 THR A N 1
ATOM 655 C CA . THR A 1 85 ? -4.518 -3.657 5.139 1.00 96.50 85 THR A CA 1
ATOM 656 C C . THR A 1 85 ? -5.404 -4.865 5.480 1.00 96.50 85 THR A C 1
ATOM 658 O O . THR A 1 85 ? -6.536 -4.647 5.923 1.00 96.50 85 THR A O 1
ATOM 661 N N . PRO A 1 86 ? -4.920 -6.119 5.348 1.00 96.06 86 PRO A N 1
ATOM 662 C CA . PRO A 1 86 ? -5.765 -7.306 5.496 1.00 96.06 86 PRO A CA 1
ATOM 663 C C . PRO A 1 86 ? -6.488 -7.398 6.843 1.00 96.06 86 PRO A C 1
ATOM 665 O O . PRO A 1 86 ? -7.655 -7.763 6.894 1.00 96.06 86 PRO A O 1
ATOM 668 N N . GLN A 1 87 ? -5.824 -6.998 7.931 1.00 97.31 87 GLN A N 1
ATOM 669 C CA . GLN A 1 87 ? -6.376 -7.085 9.287 1.00 97.31 87 GLN A CA 1
ATOM 670 C C . GLN A 1 87 ? -7.506 -6.077 9.575 1.00 97.31 87 GLN A C 1
ATOM 672 O O . GLN A 1 87 ? -8.143 -6.165 10.621 1.00 97.31 87 GLN A O 1
ATOM 677 N N . LEU A 1 88 ? -7.727 -5.101 8.688 1.00 97.56 88 LEU A N 1
ATOM 678 C CA . LEU A 1 88 ? -8.767 -4.077 8.838 1.00 97.56 88 LEU A CA 1
ATOM 679 C C . LEU A 1 88 ? -9.955 -4.278 7.893 1.00 97.56 88 LEU A C 1
ATOM 681 O O . LEU A 1 88 ? -10.944 -3.557 8.011 1.00 97.56 88 LEU A O 1
ATOM 685 N N . ILE A 1 89 ? -9.879 -5.244 6.972 1.00 96.81 89 ILE A N 1
ATOM 686 C CA . ILE A 1 89 ? -10.979 -5.546 6.053 1.00 96.81 89 ILE A CA 1
ATOM 687 C C . ILE A 1 89 ? -12.206 -5.974 6.869 1.00 96.81 89 ILE A C 1
ATOM 689 O O . ILE A 1 89 ? -12.127 -6.895 7.679 1.00 96.81 89 ILE A O 1
ATOM 693 N N . GLY A 1 90 ? -13.342 -5.310 6.648 1.00 96.38 90 GLY A N 1
ATOM 694 C CA . GLY A 1 90 ? -14.588 -5.547 7.379 1.00 96.38 90 GLY A CA 1
ATOM 695 C C . GLY A 1 90 ? -14.728 -4.720 8.661 1.00 96.38 90 GLY A C 1
ATOM 696 O O . GLY A 1 90 ? -15.779 -4.770 9.297 1.00 96.38 90 GLY A O 1
ATOM 697 N N . LEU A 1 91 ? -13.706 -3.945 9.039 1.00 97.50 91 LEU A N 1
ATOM 698 C CA . LEU A 1 91 ? -13.752 -3.039 10.190 1.00 97.50 91 LEU A CA 1
ATOM 699 C C . LEU A 1 91 ? -14.060 -1.592 9.788 1.00 97.50 91 LEU A C 1
ATOM 701 O O . LEU A 1 91 ? -14.053 -0.714 10.648 1.00 97.50 91 LEU A O 1
ATOM 705 N N . GLU A 1 92 ? -14.342 -1.309 8.515 1.00 96.50 92 GLU A N 1
ATOM 706 C CA . GLU A 1 92 ? -14.654 0.044 8.057 1.00 96.50 92 GLU A CA 1
ATOM 707 C C . GLU A 1 92 ? -15.846 0.655 8.817 1.00 96.50 92 GLU A C 1
ATOM 709 O O . GLU A 1 92 ? -16.900 0.046 8.985 1.00 96.50 92 GLU A O 1
ATOM 714 N N . GLY A 1 93 ? -15.673 1.888 9.297 1.00 95.56 93 GLY A N 1
ATOM 715 C CA . GLY A 1 93 ? -16.624 2.597 10.154 1.00 95.56 93 GLY A CA 1
ATOM 716 C C . GLY A 1 93 ? -16.519 2.250 11.643 1.00 95.56 93 GLY A C 1
ATOM 717 O O . GLY A 1 93 ? -17.013 3.019 12.472 1.00 95.56 93 GLY A O 1
ATOM 718 N N . GLN A 1 94 ? -15.839 1.158 12.005 1.00 97.25 94 GLN A N 1
ATOM 719 C CA . GLN A 1 94 ? -15.600 0.788 13.398 1.00 97.25 94 GLN A CA 1
ATOM 720 C C . GLN A 1 94 ? -14.457 1.602 13.991 1.00 97.25 94 GLN A C 1
ATOM 722 O O . GLN A 1 94 ? -13.490 1.962 13.313 1.00 97.25 94 GLN A O 1
ATOM 727 N N . ARG A 1 95 ? -14.552 1.872 15.294 1.00 97.62 95 ARG A N 1
ATOM 728 C CA . ARG A 1 95 ? -13.443 2.440 16.054 1.00 97.62 95 ARG A CA 1
ATOM 729 C C . ARG A 1 95 ? -12.582 1.312 16.601 1.00 97.62 95 ARG A C 1
ATOM 731 O O . ARG A 1 95 ? -13.081 0.434 17.298 1.00 97.62 95 ARG A O 1
ATOM 738 N N . VAL A 1 96 ? -11.289 1.364 16.315 1.00 97.94 96 VAL A N 1
ATOM 739 C CA . VAL A 1 96 ? -10.316 0.358 16.742 1.00 97.94 96 VAL A CA 1
ATOM 740 C C . VAL A 1 96 ? -9.218 0.987 17.589 1.00 97.94 96 VAL A C 1
ATOM 742 O O . VAL A 1 96 ? -8.878 2.160 17.429 1.00 97.94 96 VAL A O 1
ATOM 745 N N . GLU A 1 97 ? -8.680 0.201 18.510 1.00 98.12 97 GLU A N 1
ATOM 746 C CA . GLU A 1 97 ? -7.395 0.404 19.162 1.00 98.12 97 GLU A CA 1
ATOM 747 C C . GLU A 1 97 ? -6.415 -0.608 18.573 1.00 98.12 97 GLU A C 1
ATOM 749 O O . GLU A 1 97 ? -6.707 -1.805 18.549 1.00 98.12 97 GLU A O 1
ATOM 754 N N . VAL A 1 98 ? -5.269 -0.130 18.097 1.00 97.88 98 VAL A N 1
ATOM 755 C CA . VAL A 1 98 ? -4.217 -0.973 17.527 1.00 97.88 98 VAL A CA 1
ATOM 756 C C . VAL A 1 98 ? -2.916 -0.797 18.295 1.00 97.88 98 VAL A C 1
ATOM 758 O O . VAL A 1 98 ? -2.659 0.272 18.853 1.00 97.88 98 VAL A O 1
ATOM 761 N N . VAL A 1 99 ? -2.101 -1.847 18.289 1.00 98.25 99 VAL A N 1
ATOM 762 C CA . VAL A 1 99 ? -0.662 -1.768 18.562 1.00 98.25 99 VAL A CA 1
ATOM 763 C C . VAL A 1 99 ? 0.041 -2.146 17.272 1.00 98.25 99 VAL A C 1
ATOM 765 O O . VAL A 1 99 ? -0.182 -3.245 16.754 1.00 98.25 99 VAL A O 1
ATOM 768 N N . ASP A 1 100 ? 0.828 -1.231 16.726 1.00 97.19 100 ASP A N 1
ATOM 769 C CA . ASP A 1 100 ? 1.492 -1.433 15.444 1.00 97.19 100 ASP A CA 1
ATOM 770 C C . ASP A 1 100 ? 2.801 -2.219 15.553 1.00 97.19 100 ASP A C 1
ATOM 772 O O . ASP A 1 100 ? 3.201 -2.658 16.634 1.00 97.19 100 ASP A O 1
ATOM 776 N N . GLN A 1 101 ? 3.447 -2.473 14.414 1.00 97.12 101 GLN A N 1
ATOM 777 C CA . GLN A 1 101 ? 4.699 -3.229 14.398 1.00 97.12 101 GLN A CA 1
ATOM 778 C C . GLN A 1 101 ? 5.837 -2.541 15.171 1.00 97.12 101 GLN A C 1
ATOM 780 O O . GLN A 1 101 ? 6.759 -3.228 15.613 1.00 97.12 101 GLN A O 1
ATOM 785 N N . TYR A 1 102 ? 5.744 -1.227 15.391 1.00 96.81 102 TYR A N 1
ATOM 786 C CA . TYR A 1 102 ? 6.713 -0.401 16.112 1.00 96.81 102 TYR A CA 1
ATOM 787 C C . TYR A 1 102 ? 6.336 -0.179 17.590 1.00 96.81 102 TYR A C 1
ATOM 789 O O . TYR A 1 102 ? 6.937 0.662 18.249 1.00 96.81 102 TYR A O 1
ATOM 797 N N . ASP A 1 103 ? 5.366 -0.941 18.116 1.00 96.69 103 ASP A N 1
ATOM 798 C CA . ASP A 1 103 ? 4.853 -0.845 19.493 1.00 96.69 103 ASP A CA 1
ATOM 799 C C . ASP A 1 103 ? 4.100 0.458 19.813 1.00 96.69 103 ASP A C 1
ATOM 801 O O . ASP A 1 103 ? 3.795 0.740 20.977 1.00 96.69 103 ASP A O 1
ATOM 805 N N . GLU A 1 104 ? 3.700 1.225 18.796 1.00 97.06 104 GLU A N 1
ATOM 806 C CA . GLU A 1 104 ? 2.870 2.405 19.003 1.00 97.06 104 GLU A CA 1
ATOM 807 C C . GLU A 1 104 ? 1.400 2.017 19.177 1.00 97.06 104 GLU A C 1
ATOM 809 O O . GLU A 1 104 ? 0.791 1.341 18.339 1.00 97.06 104 GLU A O 1
ATOM 814 N N . ARG A 1 105 ? 0.797 2.491 20.274 1.00 97.50 105 ARG A N 1
ATOM 815 C CA . ARG A 1 105 ? -0.628 2.302 20.561 1.00 97.50 105 ARG A CA 1
ATOM 816 C C . ARG A 1 105 ? -1.430 3.525 20.139 1.00 97.50 105 ARG A C 1
ATOM 818 O O . ARG A 1 105 ? -1.198 4.623 20.641 1.00 97.50 105 ARG A O 1
ATOM 825 N N . ARG A 1 106 ? -2.448 3.333 19.296 1.00 96.44 106 ARG A N 1
ATOM 826 C CA . ARG A 1 106 ? -3.351 4.420 18.876 1.00 96.44 106 ARG A CA 1
ATOM 827 C C . ARG A 1 106 ? -4.775 3.955 18.604 1.00 96.44 106 ARG A C 1
ATOM 829 O O . ARG A 1 106 ? -5.043 2.767 18.441 1.00 96.44 106 ARG A O 1
ATOM 836 N N . ARG A 1 107 ? -5.702 4.920 18.585 1.00 97.12 107 ARG A N 1
ATOM 837 C CA . ARG A 1 107 ? -7.129 4.704 18.312 1.00 97.12 107 ARG A CA 1
ATOM 838 C C . ARG A 1 107 ? -7.587 5.538 17.130 1.00 97.12 107 ARG A C 1
ATOM 840 O O . ARG A 1 107 ? -7.373 6.749 17.126 1.00 97.12 107 ARG A O 1
ATOM 847 N N . PHE A 1 108 ? -8.318 4.927 16.212 1.00 97.44 108 PHE A N 1
ATOM 848 C CA . PHE A 1 108 ? -8.923 5.618 15.076 1.00 97.44 108 PHE A CA 1
ATOM 849 C C . PHE A 1 108 ? -10.187 4.899 14.610 1.00 97.44 108 PHE A C 1
ATOM 851 O O . PHE A 1 108 ? -10.456 3.761 14.991 1.00 97.44 108 PHE A O 1
ATOM 858 N N . ILE A 1 109 ? -10.994 5.593 13.815 1.00 97.62 109 ILE A N 1
ATOM 859 C CA . ILE A 1 109 ? -12.082 4.990 13.050 1.00 97.62 109 ILE A CA 1
ATOM 860 C C . ILE A 1 109 ? -11.484 4.505 11.733 1.00 97.62 109 ILE A C 1
ATOM 862 O O . ILE A 1 109 ? -10.795 5.270 11.056 1.00 97.62 109 ILE A O 1
ATOM 866 N N . VAL A 1 110 ? -11.728 3.248 11.373 1.00 97.75 110 VAL A N 1
ATOM 867 C CA . VAL A 1 110 ? -11.225 2.688 10.116 1.00 97.75 110 VAL A CA 1
ATOM 868 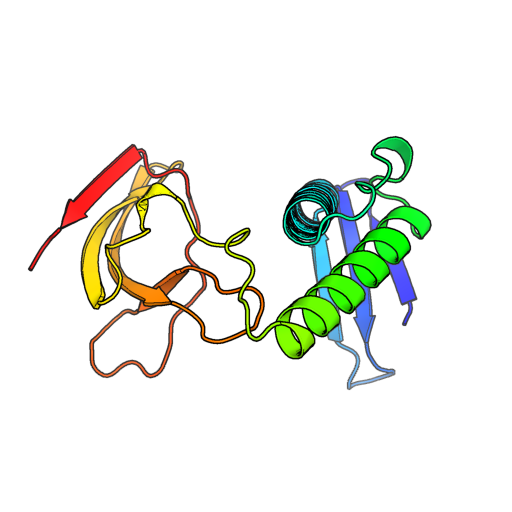C C . VAL A 1 110 ? -12.013 3.305 8.963 1.00 97.75 110 VAL A C 1
ATOM 870 O O . VAL A 1 110 ? -13.199 3.038 8.784 1.00 97.75 110 VAL A O 1
ATOM 873 N N . GLY A 1 111 ? -11.372 4.168 8.186 1.00 96.94 111 GLY A N 1
ATOM 874 C CA . GLY A 1 111 ? -11.906 4.665 6.924 1.00 96.94 111 GLY A CA 1
ATOM 875 C C . GLY A 1 111 ? -11.436 3.830 5.741 1.00 96.94 111 GLY A C 1
ATOM 876 O O . GLY A 1 111 ? -10.503 3.038 5.856 1.00 96.94 111 GLY A O 1
ATOM 877 N N . LYS A 1 112 ? -12.035 4.066 4.573 1.00 96.81 112 LYS A N 1
ATOM 878 C CA . LYS A 1 112 ? -11.572 3.518 3.296 1.00 96.81 112 LYS A CA 1
ATOM 879 C C . LYS A 1 112 ? -11.660 4.584 2.215 1.00 96.81 112 LYS A C 1
ATOM 881 O O . LYS A 1 112 ? -12.699 5.228 2.070 1.00 96.81 112 LYS A O 1
ATOM 886 N N . SER A 1 113 ? -10.575 4.781 1.471 1.00 95.38 113 SER A N 1
ATOM 887 C CA . SER A 1 113 ? -10.568 5.713 0.343 1.00 95.38 113 SER A CA 1
ATOM 888 C C . SER A 1 113 ? -11.431 5.195 -0.818 1.00 95.38 113 SER A C 1
ATOM 890 O O . SER A 1 113 ? -11.756 4.010 -0.911 1.00 95.38 113 SER A O 1
ATOM 892 N N . THR A 1 114 ? -11.867 6.095 -1.699 1.00 92.50 114 THR A N 1
ATOM 893 C CA . THR A 1 114 ? -12.877 5.795 -2.732 1.00 92.50 114 THR A CA 1
ATOM 894 C C . THR A 1 114 ? -12.313 5.601 -4.138 1.00 92.50 114 THR A C 1
ATOM 896 O O . THR A 1 114 ? -13.086 5.341 -5.058 1.00 92.50 114 THR A O 1
ATOM 899 N N . GLY A 1 115 ? -10.992 5.710 -4.310 1.00 94.06 115 GLY A N 1
ATOM 900 C CA . GLY A 1 115 ? -10.324 5.545 -5.602 1.00 94.06 115 GLY A CA 1
ATOM 901 C C . GLY A 1 115 ? -10.392 4.117 -6.157 1.00 94.06 115 GLY A C 1
ATOM 902 O O . GLY A 1 115 ? -10.939 3.206 -5.535 1.00 94.06 115 GLY A O 1
ATOM 903 N N . TRP A 1 116 ? -9.803 3.920 -7.340 1.00 97.12 116 TRP A N 1
ATOM 904 C CA . TRP A 1 116 ? -9.740 2.610 -8.002 1.00 97.12 116 TRP A CA 1
ATOM 905 C C . TRP A 1 116 ? -8.853 1.599 -7.255 1.00 97.12 116 TRP A C 1
ATOM 907 O O . TRP A 1 116 ? -9.103 0.397 -7.320 1.00 97.12 116 TRP A O 1
ATOM 917 N N . LEU A 1 117 ? -7.858 2.097 -6.514 1.00 97.12 117 LEU A N 1
ATOM 918 C CA . LEU A 1 117 ? -6.969 1.343 -5.631 1.00 97.12 117 LEU A CA 1
ATOM 919 C C . LEU A 1 117 ? -7.141 1.854 -4.189 1.00 97.12 117 LEU A C 1
ATOM 921 O O . LEU A 1 117 ? -6.341 2.673 -3.728 1.00 97.12 117 LEU A O 1
ATOM 925 N N . PRO A 1 118 ? -8.240 1.481 -3.506 1.00 97.06 118 PRO A N 1
ATOM 926 C CA . PRO A 1 118 ? -8.523 1.942 -2.157 1.00 97.06 118 PRO A CA 1
ATOM 927 C C . PRO A 1 118 ? -7.494 1.452 -1.132 1.00 97.06 118 PRO A C 1
ATOM 929 O O . PRO A 1 118 ? -6.976 0.342 -1.223 1.00 97.06 118 PRO A O 1
ATOM 932 N N . CYS A 1 119 ? -7.288 2.270 -0.105 1.00 97.12 119 CYS A N 1
ATOM 933 C CA . CYS A 1 119 ? -6.498 1.978 1.088 1.00 97.12 119 CYS A CA 1
ATOM 934 C C . CYS A 1 119 ? -7.332 2.258 2.347 1.00 97.12 119 CYS A C 1
ATOM 936 O O . CYS A 1 119 ? -8.330 2.993 2.297 1.00 97.12 119 CYS A O 1
ATOM 938 N N . HIS A 1 120 ? -6.926 1.684 3.480 1.00 97.69 120 HIS A N 1
ATOM 939 C CA . HIS A 1 120 ? -7.519 2.029 4.771 1.00 97.69 120 HIS A CA 1
ATOM 940 C C . HIS A 1 120 ? -6.984 3.372 5.275 1.00 97.69 120 HIS A C 1
ATOM 942 O O . HIS A 1 120 ? -5.812 3.701 5.085 1.00 97.69 120 HIS A O 1
ATOM 948 N N . LEU A 1 121 ? -7.855 4.139 5.929 1.00 97.56 121 LEU A N 1
ATOM 949 C CA . LEU A 1 121 ? -7.555 5.465 6.464 1.00 97.56 121 LEU A CA 1
ATOM 950 C C . LEU A 1 121 ? -7.705 5.485 7.988 1.00 97.56 121 LEU A C 1
ATOM 952 O O . LEU A 1 121 ? -8.648 4.910 8.532 1.00 97.56 121 LEU A O 1
ATOM 956 N N . GLU A 1 122 ? -6.828 6.217 8.667 1.00 97.44 122 GLU A N 1
ATOM 957 C CA . GLU A 1 122 ? -6.930 6.505 10.098 1.00 97.44 122 GLU A CA 1
ATOM 958 C C . GLU A 1 122 ? -7.770 7.769 10.312 1.00 97.44 122 GLU A C 1
ATOM 960 O O . GLU A 1 122 ? -7.268 8.897 10.307 1.00 97.44 122 GLU A O 1
ATOM 965 N N . ILE A 1 123 ? -9.084 7.602 10.480 1.00 96.94 123 ILE A N 1
ATOM 966 C CA . ILE A 1 123 ? -9.997 8.724 10.714 1.00 96.94 123 ILE A CA 1
ATOM 967 C C . ILE A 1 123 ? -10.008 9.059 12.209 1.00 96.94 123 ILE A C 1
ATOM 969 O O . ILE A 1 123 ? -10.448 8.270 13.048 1.00 96.94 123 ILE A O 1
ATOM 973 N N . LYS A 1 124 ? -9.563 10.270 12.559 1.00 94.31 124 LYS A N 1
ATOM 974 C CA . LYS A 1 124 ? -9.444 10.708 13.961 1.00 94.31 124 LYS A CA 1
ATOM 975 C C . LYS A 1 124 ? -10.796 10.794 14.680 1.00 94.31 124 LYS A C 1
ATOM 977 O O . LYS A 1 124 ? -10.910 10.391 15.836 1.00 94.31 124 LYS A O 1
ATOM 982 N N . THR A 1 125 ? -11.816 11.359 14.027 1.00 92.31 125 THR A N 1
ATOM 983 C CA . THR A 1 125 ? -13.153 11.573 14.612 1.00 92.31 125 THR A CA 1
ATOM 984 C C . THR A 1 125 ? -14.257 11.453 13.562 1.00 92.31 125 THR A C 1
ATOM 986 O O . THR A 1 125 ? -13.997 11.651 12.382 1.00 92.31 125 THR A O 1
ATOM 989 N N . LYS A 1 126 ? -15.516 11.251 13.979 1.00 90.06 126 LYS A N 1
ATOM 990 C CA . LYS A 1 126 ? -16.678 11.220 13.062 1.00 90.06 126 LYS A CA 1
ATOM 991 C C . LYS A 1 126 ? -16.913 12.525 12.282 1.00 90.06 126 LYS A C 1
ATOM 993 O O . LYS A 1 126 ? -17.618 12.508 11.285 1.00 90.06 126 LYS A O 1
ATOM 998 N N . ARG A 1 127 ? -16.358 13.651 12.747 1.00 92.00 127 ARG A N 1
ATOM 999 C CA . ARG A 1 127 ? -16.449 14.960 12.070 1.00 92.00 127 ARG A CA 1
ATOM 1000 C C . ARG A 1 127 ? -15.321 15.183 11.059 1.00 92.00 127 ARG A C 1
ATOM 1002 O O . ARG A 1 127 ? -15.322 16.189 10.362 1.00 92.00 127 ARG A O 1
ATOM 1009 N N . SER A 1 128 ? -14.329 14.295 11.026 1.00 91.06 128 SER A N 1
ATOM 1010 C CA . SER A 1 128 ? -13.214 14.383 10.090 1.00 91.06 128 SER A CA 1
ATOM 1011 C C . SER A 1 128 ? -13.692 13.987 8.693 1.00 91.06 128 SER A C 1
ATOM 1013 O O . SER A 1 128 ? -14.342 12.961 8.527 1.00 91.06 128 SER A O 1
ATOM 1015 N N . THR A 1 129 ? -13.348 14.789 7.687 1.00 86.75 129 THR A N 1
ATOM 1016 C CA . THR A 1 129 ? -13.688 14.538 6.274 1.00 86.75 129 THR A CA 1
ATOM 1017 C C . THR A 1 129 ? -12.742 13.542 5.595 1.00 86.75 129 THR A C 1
ATOM 1019 O O . THR A 1 129 ? -12.998 13.107 4.477 1.00 86.75 129 THR A O 1
ATOM 1022 N N . GLY A 1 130 ? -11.656 13.166 6.270 1.00 90.12 130 GLY A N 1
ATOM 1023 C CA . GLY A 1 130 ? -10.657 12.214 5.802 1.00 90.12 130 GLY A CA 1
ATOM 1024 C C . GLY A 1 130 ? -9.678 11.837 6.912 1.00 90.12 130 GLY A C 1
ATOM 1025 O O . GLY A 1 130 ? -9.855 12.207 8.077 1.00 90.12 130 GLY A O 1
ATOM 1026 N N . GLY A 1 131 ? -8.640 11.098 6.538 1.00 92.25 131 GLY A N 1
ATOM 1027 C CA . GLY A 1 131 ? -7.577 10.654 7.430 1.00 92.25 131 GLY A CA 1
ATOM 1028 C C . GLY A 1 131 ? -6.312 10.327 6.647 1.00 92.25 131 GLY A C 1
ATOM 1029 O O . GLY A 1 131 ? -6.348 10.225 5.419 1.00 92.25 131 GLY A O 1
ATOM 1030 N N . ALA A 1 132 ? -5.200 10.171 7.360 1.00 93.75 132 ALA A N 1
ATOM 1031 C CA . ALA A 1 132 ? -3.977 9.644 6.767 1.00 93.75 132 ALA A CA 1
ATOM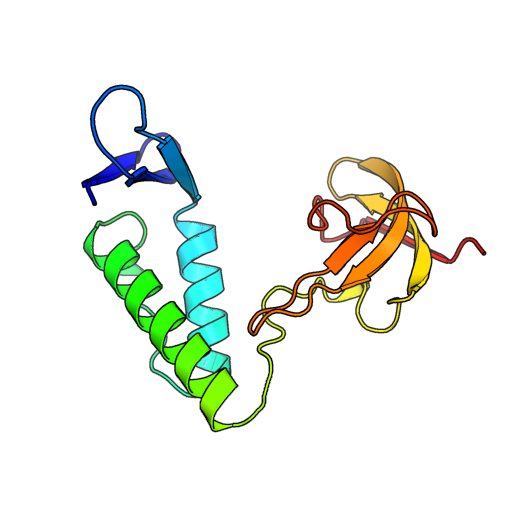 1032 C C . ALA A 1 132 ? -4.186 8.179 6.354 1.00 93.75 132 ALA A C 1
ATOM 1034 O O . ALA A 1 132 ? -5.052 7.497 6.904 1.00 93.75 132 ALA A O 1
ATOM 1035 N N . CYS A 1 133 ? -3.395 7.689 5.399 1.00 94.88 133 CYS A N 1
ATOM 1036 C CA . CYS A 1 133 ? -3.354 6.254 5.123 1.00 94.88 133 CYS A CA 1
ATOM 1037 C C . CYS A 1 133 ? -2.874 5.504 6.370 1.00 94.88 133 CYS A C 1
ATOM 1039 O O . CYS A 1 133 ? -1.989 5.988 7.076 1.00 94.88 133 CYS A O 1
ATOM 1041 N N . VAL A 1 134 ? -3.447 4.328 6.618 1.00 96.19 134 VAL A N 1
ATOM 1042 C CA . VAL A 1 134 ? -2.996 3.431 7.684 1.00 96.19 134 VAL A CA 1
ATOM 1043 C C . VAL A 1 134 ? -1.524 3.078 7.487 1.00 96.19 134 VAL A C 1
ATOM 1045 O O . VAL A 1 134 ? -1.117 2.662 6.403 1.00 96.19 134 VAL A O 1
ATOM 1048 N N . SER A 1 135 ? -0.738 3.217 8.552 1.00 94.62 135 SER A N 1
ATOM 1049 C CA . SER A 1 135 ? 0.686 2.876 8.592 1.00 94.62 135 SER A CA 1
ATOM 1050 C C . SER A 1 135 ? 0.991 1.885 9.724 1.00 94.62 135 SER A C 1
ATOM 1052 O O . SER A 1 135 ? 0.125 1.549 10.531 1.00 94.62 135 SER A O 1
ATOM 1054 N N . GLY A 1 136 ? 2.215 1.352 9.776 1.00 94.38 136 GLY A N 1
ATOM 1055 C CA . GLY A 1 136 ? 2.645 0.450 10.857 1.00 94.38 136 GLY A CA 1
ATOM 1056 C C . GLY A 1 136 ? 2.029 -0.957 10.827 1.00 94.38 136 GLY A C 1
ATOM 1057 O O . GLY A 1 136 ? 2.242 -1.739 11.751 1.00 94.38 136 GLY A O 1
ATOM 1058 N N . ALA A 1 137 ? 1.286 -1.301 9.773 1.00 93.81 137 ALA A N 1
ATOM 1059 C CA . ALA A 1 137 ? 0.841 -2.667 9.533 1.00 93.81 137 ALA A CA 1
ATOM 1060 C C . ALA A 1 137 ? 2.025 -3.575 9.108 1.00 93.81 137 ALA A C 1
ATOM 1062 O O . ALA A 1 137 ? 2.923 -3.095 8.413 1.00 93.81 137 ALA A O 1
ATOM 1063 N N . PRO A 1 138 ? 2.006 -4.882 9.441 1.00 96.12 138 PRO A N 1
ATOM 1064 C CA . PRO A 1 138 ? 0.951 -5.582 10.175 1.00 96.12 138 PRO A CA 1
ATOM 1065 C C . PRO A 1 138 ? 0.909 -5.198 11.662 1.00 96.12 138 PRO A C 1
ATOM 1067 O O . PRO A 1 138 ? 1.931 -5.065 12.325 1.00 96.12 138 PRO A O 1
ATOM 1070 N N . PHE A 1 139 ? -0.297 -5.033 12.197 1.00 97.56 139 PHE A N 1
ATOM 1071 C CA . PHE A 1 139 ? -0.519 -4.724 13.603 1.00 97.56 139 PHE A CA 1
ATOM 1072 C C . PHE A 1 139 ? -0.267 -5.953 14.475 1.00 97.56 139 PHE A C 1
ATOM 1074 O O . PHE A 1 139 ? -0.738 -7.051 14.163 1.00 97.56 139 PHE A O 1
ATOM 1081 N N . LYS A 1 140 ? 0.399 -5.750 15.613 1.00 98.06 140 LYS A N 1
ATOM 1082 C CA . LYS A 1 140 ? 0.589 -6.768 16.655 1.00 98.06 140 LYS A CA 1
ATOM 1083 C C . LYS A 1 140 ? -0.727 -7.113 17.353 1.00 98.06 140 LYS A C 1
ATOM 1085 O O . LYS A 1 140 ? -0.944 -8.259 17.730 1.00 98.06 140 LYS A O 1
ATOM 1090 N N . SER A 1 141 ? -1.618 -6.132 17.525 1.00 97.75 141 SER A N 1
ATOM 1091 C CA . SER A 1 141 ? -2.966 -6.362 18.060 1.00 97.75 141 SER A CA 1
ATOM 1092 C C . SER A 1 141 ? -3.974 -5.345 17.536 1.00 97.75 141 SER A C 1
ATOM 1094 O O . SER A 1 141 ? -3.612 -4.210 17.222 1.00 97.75 141 SER A O 1
ATOM 1096 N N . ILE A 1 142 ? -5.239 -5.762 17.457 1.00 97.75 142 ILE A N 1
ATOM 1097 C CA . ILE A 1 142 ? -6.377 -4.932 17.054 1.00 97.75 142 ILE A CA 1
ATOM 1098 C C . ILE A 1 142 ? -7.547 -5.263 17.973 1.00 97.75 142 ILE A C 1
ATOM 1100 O O . ILE A 1 142 ? -7.883 -6.431 18.166 1.00 97.75 142 ILE A O 1
ATOM 1104 N N . LYS A 1 143 ? -8.183 -4.233 18.527 1.00 97.94 143 LYS A N 1
ATOM 1105 C CA . LYS A 1 143 ? -9.377 -4.357 19.360 1.00 97.94 143 LYS A CA 1
ATOM 1106 C C . LYS A 1 143 ? -10.412 -3.327 18.937 1.00 97.94 143 LYS A C 1
ATOM 1108 O O . LYS A 1 143 ? -10.097 -2.147 18.840 1.00 97.94 143 LYS A O 1
ATOM 1113 N N . ILE A 1 144 ? -11.657 -3.747 18.743 1.00 97.44 144 ILE A N 1
ATOM 1114 C CA . ILE A 1 144 ? -12.769 -2.812 18.544 1.00 97.44 144 ILE A CA 1
ATOM 1115 C C . ILE A 1 144 ? -13.063 -2.125 19.886 1.00 97.44 144 ILE A C 1
ATOM 1117 O O . ILE A 1 144 ? -13.195 -2.786 20.917 1.00 97.44 144 ILE A O 1
ATOM 1121 N N . VAL A 1 145 ? -13.104 -0.792 19.881 1.00 94.06 145 VAL A N 1
ATOM 1122 C CA . VAL A 1 145 ? -13.336 0.050 21.063 1.00 94.06 145 VAL A CA 1
ATOM 1123 C C . VAL A 1 145 ? -14.471 1.027 20.764 1.00 94.06 145 VAL A C 1
ATOM 1125 O O . VAL A 1 145 ? -14.254 2.169 20.354 1.00 94.06 145 VAL A O 1
ATOM 1128 N N . GLY A 1 146 ? -15.702 0.552 20.924 1.00 72.81 146 GLY A N 1
ATOM 1129 C CA . GLY A 1 146 ? -16.924 1.300 20.637 1.00 72.81 146 GLY A CA 1
ATOM 1130 C C . GLY A 1 146 ? -18.145 0.541 21.103 1.00 72.81 146 GLY A C 1
ATOM 1131 O O . GLY A 1 146 ? -18.206 -0.664 20.787 1.00 72.81 146 GLY A O 1
#

Sequence (146 aa):
MLIKCNSEQSLYCVEHGEGRQAYGSCLGYEYAFKRARAVAQWAGQPVPNANLIGTPEGYQEYQAIMAYGQAFALARNQRCTAELTPQLIGLEGQRVEVVDQYDERRRFIVGKSTGWLPCHLEIKTKRSTGGACVSGAPFKSIKIVG

Secondary structure (DSSP, 8-state):
-EEEEETTTTEEEEEESSGGG-EEEEEEHHHHHHHHHHHHHHTTPPPPPGGGTTSHHHHHHHHHHHHHHHHHHHHHT----TBS-GGGTT-TT-EEEEE-TTS-EEEEEEEE--SSS-BEEEE-STT-S--EEP-SPSPSEEEE--

pLDDT: mean 93.99, std 6.56, range [64.38, 98.38]

Radius of gyration: 17.31 Å; chains: 1; bounding box: 38×38×39 Å

Foldseek 3Di:
DDWDQDPVQQWTWDWDDDDPPIDIDIDHLVRLQLLLQQLCVVLVHDRQDPVCRRHPVSVVSSVVSVVVSQVSCVVVVAARASQEQPVCVVQAQFWKWFQAQVRDTDIAHWHWDDGSHIATFGHHDPPDPGHHGDDRPPTPDMDGDD